Protein AF-A0A925MHR2-F1 (afdb_monomer_lite)

Sequence (71 aa):
MTNDATQPGRQALADHFRARIDAILGDFRQAVVDDGEVTAGDSLPRVQLEDHLPGWLATFADVLAAAPGDA

Structure (mmCIF, N/CA/C/O backbone):
data_AF-A0A925MHR2-F1
#
_entry.id   AF-A0A925MHR2-F1
#
loop_
_atom_site.group_PDB
_atom_site.id
_atom_site.type_symbol
_atom_site.label_atom_id
_atom_site.label_alt_id
_atom_site.label_comp_id
_atom_site.label_asym_id
_atom_site.label_entity_id
_atom_site.label_seq_id
_atom_site.pdbx_PDB_ins_code
_atom_site.Cartn_x
_atom_site.Cartn_y
_atom_site.Cartn_z
_atom_site.occupancy
_atom_site.B_iso_or_equiv
_atom_site.auth_seq_id
_atom_site.auth_comp_id
_atom_site.auth_asym_id
_atom_site.auth_atom_id
_atom_site.pdbx_PDB_model_num
ATOM 1 N N . MET A 1 1 ? 28.124 2.937 -14.623 1.00 46.62 1 MET A N 1
ATOM 2 C CA . MET A 1 1 ? 27.367 2.860 -15.889 1.00 46.62 1 MET A CA 1
ATOM 3 C C . MET A 1 1 ? 26.522 1.589 -15.836 1.00 46.62 1 MET A C 1
ATOM 5 O O . MET A 1 1 ? 26.954 0.575 -16.358 1.00 46.62 1 MET A O 1
ATOM 9 N N . THR A 1 2 ? 25.402 1.600 -15.091 1.00 51.62 2 THR A N 1
ATOM 10 C CA . THR A 1 2 ? 24.574 0.382 -14.885 1.00 51.62 2 THR A CA 1
ATOM 11 C C . THR A 1 2 ? 23.151 0.619 -14.344 1.00 51.62 2 THR 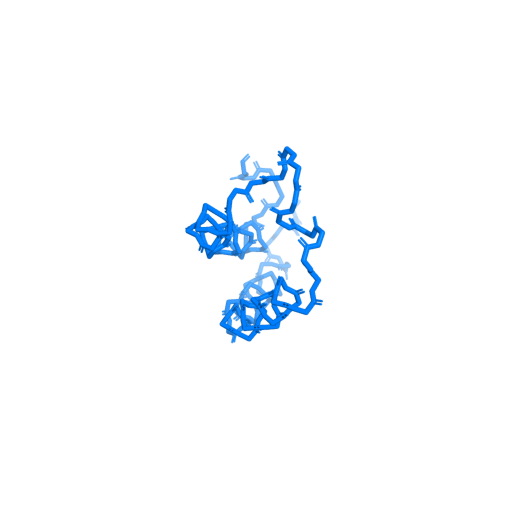A C 1
ATOM 13 O O . THR A 1 2 ? 22.471 -0.349 -14.018 1.00 51.62 2 THR A O 1
ATOM 16 N N . ASN A 1 3 ? 22.664 1.863 -14.235 1.00 57.41 3 ASN A N 1
ATOM 17 C CA . ASN A 1 3 ? 21.347 2.122 -13.619 1.00 57.41 3 ASN A CA 1
ATOM 18 C C . ASN A 1 3 ? 20.156 1.948 -14.591 1.00 57.41 3 ASN A C 1
ATOM 20 O O . ASN A 1 3 ? 19.019 1.769 -14.159 1.00 57.41 3 ASN A O 1
ATOM 24 N N . ASP A 1 4 ? 20.439 1.948 -15.897 1.00 60.75 4 ASP A N 1
ATOM 25 C CA . ASP A 1 4 ? 19.456 1.945 -16.991 1.00 60.75 4 ASP A CA 1
ATOM 26 C C . ASP A 1 4 ? 18.866 0.544 -17.256 1.00 60.75 4 ASP A C 1
ATOM 28 O O . ASP A 1 4 ? 17.661 0.367 -17.387 1.00 60.75 4 ASP A O 1
ATOM 32 N N . ALA A 1 5 ? 19.698 -0.506 -17.209 1.00 64.88 5 ALA A N 1
ATOM 33 C CA . ALA A 1 5 ? 19.278 -1.877 -17.532 1.00 64.88 5 ALA A CA 1
ATOM 34 C C . ALA A 1 5 ? 18.237 -2.466 -16.558 1.00 64.88 5 ALA A C 1
ATOM 36 O O . ALA A 1 5 ? 17.521 -3.402 -16.904 1.00 64.88 5 ALA A O 1
ATOM 37 N N . THR A 1 6 ? 18.146 -1.932 -15.337 1.00 77.31 6 THR A N 1
ATOM 38 C CA . THR A 1 6 ? 17.170 -2.356 -14.317 1.00 77.31 6 THR A CA 1
ATOM 39 C C . THR A 1 6 ? 15.898 -1.505 -14.314 1.00 77.31 6 THR A C 1
ATOM 41 O O . THR A 1 6 ? 14.917 -1.883 -13.671 1.00 77.31 6 THR A O 1
ATOM 44 N N . GLN A 1 7 ? 15.873 -0.397 -15.060 1.00 82.31 7 GLN A N 1
ATOM 45 C CA . GLN A 1 7 ? 14.730 0.513 -15.149 1.00 82.31 7 GLN A CA 1
ATOM 46 C C . GLN A 1 7 ? 13.451 -0.158 -15.681 1.00 82.31 7 GLN A C 1
ATOM 48 O O . GLN A 1 7 ? 12.403 0.041 -15.065 1.00 82.31 7 GLN A O 1
ATOM 53 N N . PRO A 1 8 ? 13.491 -1.018 -16.723 1.00 85.94 8 PRO A N 1
ATOM 54 C CA . PRO A 1 8 ? 12.287 -1.712 -17.185 1.00 85.94 8 PRO A CA 1
ATOM 55 C C . PRO A 1 8 ? 11.687 -2.630 -16.112 1.00 85.94 8 PRO A C 1
ATOM 57 O O . PRO A 1 8 ? 10.470 -2.713 -15.972 1.00 85.94 8 PRO A O 1
ATOM 60 N N . GLY A 1 9 ? 12.537 -3.294 -15.319 1.00 89.12 9 GLY A N 1
ATOM 61 C CA . GLY A 1 9 ? 12.099 -4.163 -14.224 1.00 89.12 9 GLY A CA 1
ATOM 62 C C . GLY A 1 9 ? 11.475 -3.384 -13.064 1.00 89.12 9 GLY A C 1
ATOM 63 O O . GLY A 1 9 ? 10.453 -3.803 -12.527 1.00 89.12 9 GLY A O 1
ATOM 64 N N . ARG A 1 10 ? 12.048 -2.225 -12.718 1.00 90.00 10 ARG A N 1
ATOM 65 C CA . ARG A 1 10 ? 11.499 -1.302 -11.712 1.00 90.00 10 ARG A CA 1
ATOM 66 C C . ARG A 1 10 ? 10.135 -0.753 -12.115 1.00 90.00 10 ARG A C 1
ATOM 68 O O . ARG A 1 10 ? 9.207 -0.793 -11.314 1.00 90.00 10 ARG A O 1
ATOM 75 N N . GLN A 1 11 ? 9.994 -0.327 -13.369 1.00 93.06 11 GLN A N 1
ATOM 76 C CA . GLN A 1 11 ? 8.713 0.141 -13.890 1.00 93.06 11 GLN A CA 1
ATOM 77 C C . GLN A 1 11 ? 7.659 -0.973 -13.860 1.00 93.06 11 GLN A C 1
ATOM 79 O O . GLN A 1 11 ? 6.564 -0.761 -13.351 1.00 93.06 11 GLN A O 1
ATOM 84 N N . ALA A 1 12 ? 8.008 -2.183 -14.310 1.00 94.06 12 ALA A N 1
ATOM 85 C CA . ALA A 1 12 ? 7.092 -3.322 -14.275 1.00 94.06 12 ALA A CA 1
ATOM 86 C C . ALA A 1 12 ? 6.660 -3.687 -12.843 1.00 94.06 12 ALA A C 1
ATOM 88 O O . ALA A 1 12 ? 5.499 -4.026 -12.611 1.00 94.06 12 ALA A O 1
ATOM 89 N N . LEU A 1 13 ? 7.575 -3.594 -11.874 1.00 93.25 13 LEU A N 1
ATOM 90 C CA . LEU A 1 13 ? 7.265 -3.802 -10.462 1.00 93.25 13 LEU A CA 1
ATOM 91 C C . LEU A 1 13 ? 6.339 -2.707 -9.914 1.00 93.25 13 LEU A C 1
ATOM 93 O O . LEU A 1 13 ? 5.364 -3.028 -9.236 1.00 93.25 13 LEU A O 1
ATOM 97 N N . ALA A 1 14 ? 6.613 -1.438 -10.223 1.00 95.06 14 ALA A N 1
ATOM 98 C CA . ALA A 1 14 ? 5.772 -0.315 -9.826 1.00 95.06 14 ALA A CA 1
ATOM 99 C C . ALA A 1 14 ? 4.355 -0.438 -10.405 1.00 95.06 14 ALA A C 1
ATOM 101 O O . ALA A 1 14 ? 3.380 -0.267 -9.678 1.00 95.06 14 ALA A O 1
ATOM 102 N N . ASP A 1 15 ? 4.225 -0.800 -11.681 1.00 96.50 15 ASP A N 1
ATOM 103 C CA . ASP A 1 15 ? 2.929 -0.981 -12.340 1.00 96.50 15 ASP A CA 1
ATOM 104 C C . ASP A 1 15 ? 2.159 -2.167 -11.748 1.00 96.50 15 ASP A C 1
ATOM 106 O O . ASP A 1 15 ? 0.963 -2.055 -11.466 1.00 96.50 15 ASP A O 1
ATOM 110 N N . HIS A 1 16 ? 2.852 -3.282 -11.482 1.00 95.81 16 HIS A N 1
ATOM 111 C CA . HIS A 1 16 ? 2.261 -4.415 -10.775 1.00 95.81 16 HIS A CA 1
ATOM 112 C C . HIS A 1 16 ? 1.762 -4.008 -9.386 1.00 95.81 16 HIS A C 1
ATOM 114 O O . HIS A 1 16 ? 0.647 -4.361 -9.006 1.00 95.81 16 HIS A O 1
ATOM 120 N N . PHE A 1 17 ? 2.565 -3.250 -8.638 1.00 96.38 17 PHE A N 1
ATOM 121 C CA . PHE A 1 17 ? 2.191 -2.774 -7.313 1.00 96.38 17 PHE A CA 1
ATOM 122 C C . PHE A 1 17 ? 0.985 -1.829 -7.374 1.00 96.38 17 PHE A C 1
ATOM 124 O O . PHE A 1 17 ? 0.020 -2.049 -6.645 1.00 96.38 17 PHE A O 1
ATOM 131 N N . ARG A 1 18 ? 0.976 -0.844 -8.289 1.00 96.81 18 ARG A N 1
ATOM 132 C CA . ARG A 1 18 ? -0.162 0.077 -8.483 1.00 96.81 18 ARG A CA 1
ATOM 133 C C . ARG A 1 18 ? -1.460 -0.670 -8.757 1.00 96.81 18 ARG A C 1
ATOM 135 O O . ARG A 1 18 ? -2.471 -0.374 -8.130 1.00 96.81 18 ARG A O 1
ATOM 142 N N . ALA A 1 19 ? -1.423 -1.683 -9.623 1.00 97.38 19 ALA A N 1
ATOM 143 C CA . ALA A 1 19 ? -2.591 -2.505 -9.939 1.00 97.38 19 ALA A CA 1
ATOM 144 C C . ALA A 1 19 ? -3.133 -3.305 -8.735 1.00 97.38 19 ALA A C 1
ATOM 146 O O . ALA A 1 19 ? -4.250 -3.817 -8.785 1.00 97.38 19 ALA A O 1
ATOM 147 N N . ARG A 1 20 ? -2.348 -3.442 -7.658 1.00 96.75 20 ARG A N 1
ATOM 148 C CA . ARG A 1 20 ? -2.724 -4.154 -6.430 1.00 96.75 20 ARG A CA 1
ATOM 149 C C . ARG A 1 20 ? -3.157 -3.237 -5.289 1.00 96.75 20 ARG A C 1
ATOM 151 O O . ARG A 1 20 ? -3.675 -3.762 -4.306 1.00 96.75 20 ARG A O 1
ATOM 158 N N . ILE A 1 21 ? -2.989 -1.917 -5.403 1.00 95.25 21 ILE A N 1
ATOM 159 C CA . ILE A 1 21 ? -3.272 -0.966 -4.314 1.00 95.25 21 ILE A CA 1
ATOM 160 C C . ILE A 1 21 ? -4.706 -1.113 -3.798 1.00 95.25 21 ILE A C 1
ATOM 162 O O . ILE A 1 21 ? -4.895 -1.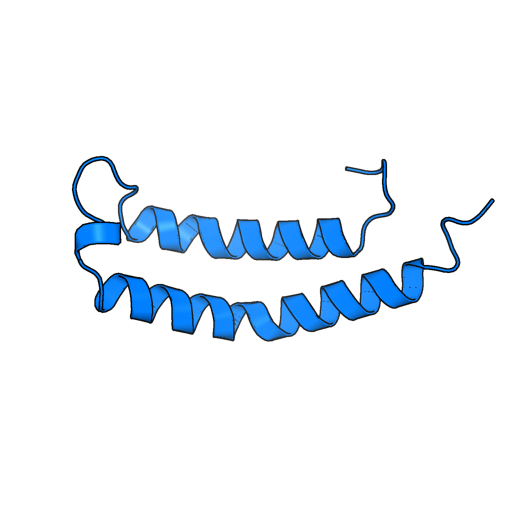231 -2.592 1.00 95.25 21 ILE A O 1
ATOM 166 N N . ASP A 1 22 ? -5.703 -1.195 -4.682 1.00 93.94 22 ASP A N 1
ATOM 167 C CA . ASP A 1 22 ? -7.106 -1.321 -4.261 1.00 93.94 22 ASP A CA 1
ATOM 168 C C . ASP A 1 22 ? -7.373 -2.609 -3.470 1.00 93.94 22 ASP A C 1
ATOM 170 O O . ASP A 1 22 ? -8.112 -2.593 -2.486 1.00 93.94 22 ASP A O 1
ATOM 174 N N . ALA A 1 23 ? -6.736 -3.719 -3.858 1.00 95.94 23 ALA A N 1
ATOM 175 C CA . ALA A 1 23 ? -6.847 -4.987 -3.140 1.00 95.94 23 ALA A CA 1
ATOM 176 C C . ALA A 1 23 ? -6.176 -4.905 -1.760 1.00 95.94 23 ALA A C 1
ATOM 178 O O . ALA A 1 23 ? -6.775 -5.298 -0.765 1.00 95.9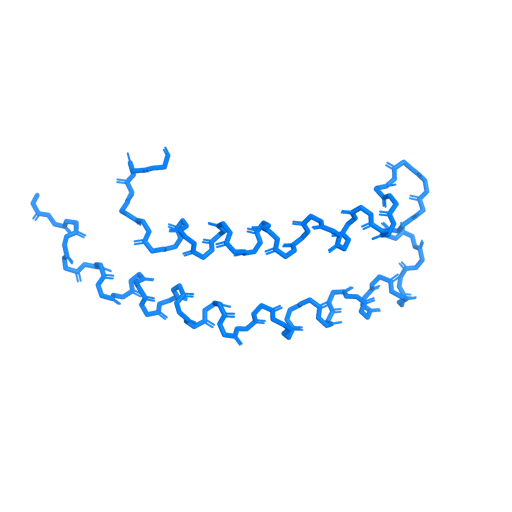4 23 ALA A O 1
ATOM 179 N N . ILE A 1 24 ? -4.977 -4.315 -1.690 1.00 92.94 24 ILE A N 1
ATOM 180 C CA . ILE A 1 24 ? -4.246 -4.093 -0.433 1.00 92.94 24 ILE A CA 1
ATOM 181 C C . ILE A 1 24 ? -5.063 -3.211 0.521 1.00 92.94 24 ILE A C 1
ATOM 183 O O . ILE A 1 24 ? -5.159 -3.511 1.708 1.00 92.94 24 ILE A O 1
ATOM 187 N N . LEU A 1 25 ? -5.678 -2.139 0.010 1.00 91.50 25 LEU A N 1
ATOM 188 C CA . LEU A 1 25 ? -6.546 -1.261 0.797 1.00 91.50 25 LEU A CA 1
ATOM 189 C C . LEU A 1 25 ? -7.795 -1.995 1.298 1.00 91.50 25 LEU A C 1
ATOM 191 O O . LEU A 1 25 ? -8.217 -1.766 2.430 1.00 91.50 25 LEU A O 1
ATOM 195 N N . GLY A 1 26 ? -8.383 -2.868 0.477 1.00 91.81 26 GLY A N 1
ATOM 196 C CA . GLY A 1 26 ? -9.503 -3.719 0.875 1.00 91.81 26 GLY A CA 1
ATOM 197 C C . GLY A 1 26 ? -9.139 -4.648 2.033 1.00 91.81 26 GLY A C 1
ATOM 198 O O . GLY A 1 26 ? -9.801 -4.614 3.072 1.00 91.81 26 GLY A O 1
ATOM 199 N N . ASP A 1 27 ? -8.051 -5.405 1.884 1.00 91.94 27 ASP A N 1
ATOM 200 C CA . ASP A 1 27 ? -7.560 -6.338 2.905 1.00 91.94 27 ASP A CA 1
ATOM 201 C C . ASP A 1 27 ? -7.192 -5.606 4.204 1.00 91.94 27 ASP A C 1
ATOM 203 O O . ASP A 1 27 ? -7.519 -6.057 5.302 1.00 91.94 27 ASP A O 1
ATOM 207 N N . PHE A 1 28 ? -6.568 -4.432 4.090 1.00 87.19 28 PHE A N 1
ATOM 208 C CA . PHE A 1 28 ? -6.213 -3.604 5.236 1.00 87.19 28 PHE A CA 1
ATOM 209 C C . PHE A 1 28 ? -7.439 -3.096 6.000 1.00 87.19 28 PHE A C 1
ATOM 211 O O . PHE A 1 28 ? -7.494 -3.203 7.225 1.00 87.19 28 PHE A O 1
ATOM 218 N N . ARG A 1 29 ? -8.445 -2.569 5.291 1.00 87.12 29 ARG A N 1
ATOM 219 C CA . ARG A 1 29 ? -9.700 -2.119 5.914 1.00 87.12 29 ARG A CA 1
ATOM 220 C C . ARG A 1 29 ? -10.395 -3.267 6.633 1.00 87.12 29 ARG A C 1
ATOM 222 O O . ARG A 1 29 ? -10.895 -3.066 7.735 1.00 87.12 29 ARG A O 1
ATOM 229 N N . GLN A 1 30 ? -10.394 -4.460 6.039 1.00 88.44 30 GLN A N 1
ATOM 230 C CA . GLN A 1 30 ? -10.958 -5.643 6.677 1.00 88.44 30 GLN A CA 1
ATOM 231 C C . GLN A 1 30 ? -10.189 -6.009 7.952 1.00 88.44 30 GLN A C 1
ATOM 233 O O . GLN A 1 30 ? -10.808 -6.182 8.995 1.00 88.44 30 GLN A O 1
ATOM 238 N N . ALA A 1 31 ? -8.854 -6.007 7.914 1.00 85.75 31 ALA A N 1
ATOM 239 C CA . ALA A 1 31 ? -8.031 -6.259 9.096 1.00 85.75 31 ALA A CA 1
ATOM 240 C C . ALA A 1 31 ? -8.287 -5.242 10.226 1.00 85.75 31 ALA A C 1
ATOM 242 O O . ALA A 1 31 ? -8.358 -5.621 11.388 1.00 85.75 31 ALA A O 1
ATOM 243 N N . VAL A 1 32 ? -8.492 -3.962 9.895 1.00 82.19 32 VAL A N 1
ATOM 244 C CA . VAL A 1 32 ? -8.846 -2.902 10.861 1.00 82.19 32 VAL A CA 1
ATOM 245 C C . VAL A 1 32 ? -10.260 -3.075 11.438 1.00 82.19 32 VAL A C 1
ATOM 247 O O . VAL A 1 32 ? -10.548 -2.630 12.551 1.00 82.19 32 VAL A O 1
ATOM 250 N N . VAL A 1 33 ? -11.181 -3.669 10.678 1.00 84.06 33 VAL A N 1
ATOM 251 C CA . VAL A 1 33 ? -12.519 -4.031 11.171 1.00 84.06 33 VAL A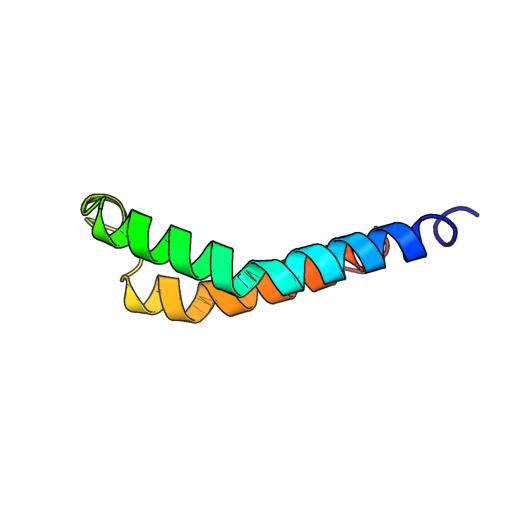 CA 1
ATOM 252 C C . VAL A 1 33 ? -12.440 -5.234 12.108 1.00 84.06 33 VAL A C 1
ATOM 254 O O . VAL A 1 33 ? -13.105 -5.224 13.144 1.00 84.06 33 VAL A O 1
ATOM 257 N N . ASP A 1 34 ? -11.630 -6.230 11.752 1.00 86.00 34 ASP A N 1
ATOM 258 C CA . ASP A 1 34 ? -11.479 -7.481 12.495 1.00 86.00 34 ASP A CA 1
ATOM 259 C C . ASP A 1 34 ? -10.665 -7.298 13.789 1.00 86.00 34 ASP A C 1
ATOM 261 O O . ASP A 1 34 ? -10.938 -7.968 14.787 1.00 86.00 34 ASP A O 1
ATOM 265 N N . ASP A 1 35 ? -9.707 -6.365 13.799 1.00 81.31 35 ASP A N 1
ATOM 266 C CA . ASP A 1 35 ? -8.868 -6.033 14.950 1.00 81.31 35 ASP A CA 1
ATOM 267 C C . ASP A 1 35 ? -9.166 -4.621 15.484 1.00 81.31 35 ASP A C 1
ATOM 269 O O . ASP A 1 35 ? -8.651 -3.602 15.016 1.00 81.31 35 ASP A O 1
ATOM 273 N N . GLY A 1 36 ? -10.006 -4.568 16.519 1.00 68.19 36 GLY A N 1
ATOM 274 C CA . GLY A 1 36 ? -10.370 -3.325 17.195 1.00 68.19 36 GLY A CA 1
ATOM 275 C C . GLY A 1 36 ? -9.213 -2.641 17.934 1.00 68.19 36 GLY A C 1
ATOM 276 O O . GLY A 1 36 ? -9.320 -1.442 18.205 1.00 68.19 36 GLY A O 1
ATOM 277 N N . GLU A 1 37 ? -8.114 -3.347 18.232 1.00 75.69 37 GLU A N 1
ATOM 278 C CA . GLU A 1 37 ? -6.956 -2.765 18.923 1.00 75.69 37 GLU A CA 1
ATOM 279 C C . GLU A 1 37 ? -6.092 -1.907 17.991 1.00 75.69 37 GLU A C 1
ATOM 281 O O . GLU A 1 37 ? -5.511 -0.919 18.440 1.00 75.69 37 GLU A O 1
ATOM 286 N N . VAL A 1 38 ? -6.094 -2.191 16.682 1.00 68.69 38 VAL A N 1
ATOM 287 C CA . VAL A 1 38 ? -5.362 -1.413 15.656 1.00 68.69 38 VAL A CA 1
ATOM 288 C C . VAL A 1 38 ? -5.801 0.055 15.610 1.00 68.69 38 VAL A C 1
ATOM 290 O O . VAL A 1 38 ? -5.036 0.931 15.209 1.00 68.69 38 VAL A O 1
ATOM 293 N N . THR A 1 39 ? -7.027 0.344 16.047 1.00 66.06 39 THR A N 1
ATOM 294 C CA . THR A 1 39 ? -7.559 1.714 16.152 1.00 66.06 39 THR A CA 1
ATOM 295 C C . THR A 1 39 ? -7.822 2.155 17.592 1.00 66.06 39 THR A C 1
ATOM 297 O O . THR A 1 39 ? -8.445 3.195 17.803 1.00 66.06 39 THR A O 1
ATOM 300 N N . ALA A 1 40 ? -7.375 1.382 18.585 1.00 64.88 40 ALA A N 1
ATOM 301 C CA . ALA A 1 40 ? -7.518 1.719 19.998 1.00 64.88 40 ALA A CA 1
ATOM 302 C C . ALA A 1 40 ? -6.310 2.517 20.526 1.00 64.88 40 ALA A C 1
ATOM 304 O O . ALA A 1 40 ? -5.200 2.447 19.993 1.00 64.88 40 ALA A O 1
ATOM 305 N N . GLY A 1 41 ? -6.528 3.260 21.617 1.00 69.94 41 GLY A N 1
ATOM 306 C CA . GLY A 1 41 ? -5.476 3.992 22.331 1.00 69.94 41 GLY A CA 1
ATOM 307 C C . GLY A 1 41 ? -4.969 5.226 21.580 1.00 69.94 41 GLY A C 1
ATOM 308 O O . GLY A 1 41 ? -5.761 5.990 21.036 1.00 69.94 41 GLY A O 1
ATOM 309 N N . ASP A 1 42 ? -3.648 5.410 21.561 1.00 65.38 42 ASP A N 1
ATOM 310 C CA . ASP A 1 42 ? -2.965 6.517 20.868 1.00 65.38 42 ASP A CA 1
ATOM 311 C C . ASP A 1 42 ? -2.780 6.270 19.354 1.00 65.38 42 ASP A C 1
ATOM 313 O O . ASP A 1 42 ? -2.068 7.009 18.670 1.00 65.38 42 ASP A O 1
ATOM 317 N N . SER A 1 43 ? -3.394 5.212 18.818 1.00 67.94 43 SER A N 1
ATOM 318 C CA . SER A 1 43 ? -3.357 4.888 17.392 1.00 67.94 43 SER A CA 1
ATOM 319 C C . SER A 1 43 ? -4.096 5.945 16.567 1.00 67.94 43 SER A C 1
ATOM 321 O O . SER A 1 43 ? -5.057 6.567 17.026 1.00 67.94 43 SER A O 1
ATOM 323 N N . LEU A 1 44 ? -3.662 6.151 15.318 1.00 66.19 44 LEU A N 1
ATOM 324 C CA . LEU A 1 44 ? -4.330 7.081 14.404 1.00 66.19 44 LEU A CA 1
ATOM 325 C C . LEU A 1 44 ? -5.823 6.724 14.272 1.00 66.19 44 LEU A C 1
ATOM 327 O O . LEU A 1 44 ? -6.156 5.547 14.102 1.00 66.19 44 LEU A O 1
ATOM 331 N N . PRO A 1 45 ? -6.731 7.720 14.284 1.00 76.12 45 PRO A N 1
ATOM 332 C CA . PRO A 1 45 ? -8.136 7.477 13.996 1.00 76.12 45 PRO A CA 1
ATOM 333 C C . PRO A 1 45 ? -8.285 6.762 12.652 1.00 76.12 45 PRO A C 1
ATOM 335 O O . PRO A 1 45 ? -7.626 7.141 11.684 1.00 76.12 45 PRO A O 1
ATOM 338 N N . ARG A 1 46 ? -9.196 5.784 12.569 1.00 72.38 46 ARG A N 1
ATOM 339 C CA . ARG A 1 46 ? -9.464 4.995 11.349 1.00 72.38 46 ARG A CA 1
ATOM 340 C C . ARG A 1 46 ? -9.575 5.857 10.087 1.00 72.38 46 ARG A C 1
ATOM 342 O O . ARG A 1 46 ? -9.001 5.518 9.062 1.00 72.38 46 ARG A O 1
ATOM 349 N N . VAL A 1 47 ? -10.254 7.000 10.190 1.00 77.06 47 VAL A N 1
ATOM 350 C CA . VAL A 1 47 ? -10.413 7.950 9.079 1.00 77.06 47 VAL A CA 1
ATOM 351 C C . VAL A 1 47 ? -9.077 8.513 8.582 1.00 77.06 47 VAL A C 1
ATOM 353 O O . VAL A 1 47 ? -8.852 8.572 7.384 1.00 77.06 47 VAL A O 1
ATOM 356 N N . GLN A 1 48 ? -8.143 8.843 9.479 1.00 75.88 48 GLN A N 1
ATOM 357 C CA . GLN A 1 48 ? -6.829 9.360 9.081 1.00 75.88 48 GLN A CA 1
ATOM 358 C C . GLN A 1 48 ? -5.949 8.274 8.463 1.00 75.88 48 GLN A C 1
ATOM 360 O O . GLN A 1 48 ? -5.187 8.532 7.534 1.00 75.88 48 GLN A O 1
ATOM 365 N N . LEU A 1 49 ? -6.068 7.047 8.965 1.00 74.88 49 LEU A N 1
ATOM 366 C CA . LEU A 1 49 ? -5.392 5.882 8.408 1.0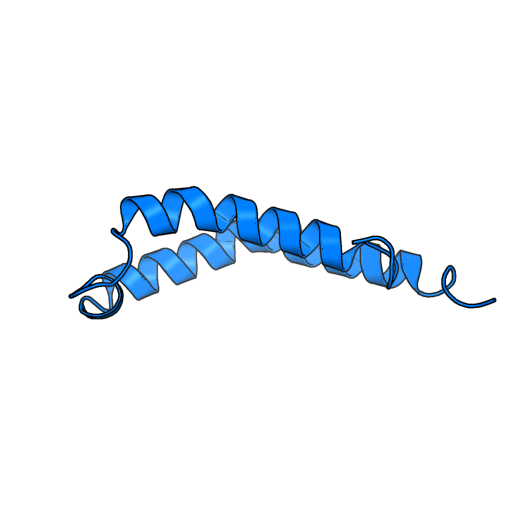0 74.88 49 LEU A CA 1
ATOM 367 C C . LEU A 1 49 ? -5.858 5.622 6.963 1.00 74.88 49 LEU A C 1
ATOM 369 O O . LEU A 1 49 ? -5.039 5.412 6.073 1.00 74.88 49 LEU A O 1
ATOM 373 N N . GLU A 1 50 ? -7.168 5.695 6.722 1.00 78.62 50 GLU A N 1
ATOM 374 C CA . GLU A 1 50 ? -7.771 5.501 5.400 1.00 78.62 50 GLU A CA 1
ATOM 375 C C . GLU A 1 50 ? -7.510 6.660 4.429 1.00 78.62 50 GLU A C 1
ATOM 377 O O . GLU A 1 50 ? -7.361 6.405 3.233 1.00 78.62 50 GLU A O 1
ATOM 382 N N . ASP A 1 51 ? -7.409 7.899 4.918 1.00 84.25 51 ASP A N 1
ATOM 383 C CA . ASP A 1 51 ? -7.145 9.079 4.085 1.00 84.25 51 ASP A CA 1
ATOM 384 C C . ASP A 1 51 ? -5.691 9.129 3.585 1.00 84.25 51 ASP A C 1
ATOM 386 O O . ASP A 1 51 ? -5.428 9.542 2.452 1.00 84.25 51 ASP A O 1
ATOM 390 N N . HIS A 1 52 ? -4.725 8.700 4.406 1.00 84.12 52 HIS A N 1
ATOM 391 C CA . HIS A 1 52 ? -3.300 8.814 4.074 1.00 84.12 52 HIS A CA 1
ATOM 392 C C . HIS A 1 52 ? -2.717 7.581 3.379 1.00 84.12 52 HIS A C 1
ATOM 394 O O . HIS A 1 52 ? -1.836 7.720 2.524 1.00 84.12 52 HIS A O 1
ATOM 400 N N . LEU A 1 53 ? -3.211 6.382 3.698 1.00 88.31 53 LEU A N 1
ATOM 401 C CA . LEU A 1 53 ? -2.656 5.135 3.175 1.00 88.31 53 LEU A CA 1
ATOM 402 C C . LEU A 1 53 ? -2.667 5.037 1.634 1.00 88.31 53 LEU A C 1
ATOM 404 O O . LEU A 1 53 ? -1.647 4.622 1.081 1.00 88.31 53 LEU A O 1
ATOM 408 N N . PRO A 1 54 ? -3.722 5.459 0.903 1.00 91.19 54 PRO A N 1
ATOM 409 C CA . PRO A 1 54 ? -3.706 5.443 -0.560 1.00 91.19 54 PRO A CA 1
ATOM 410 C C . PRO A 1 54 ? -2.564 6.283 -1.141 1.00 91.19 54 PRO A C 1
ATOM 412 O O . PRO A 1 54 ? -1.881 5.849 -2.069 1.00 91.19 54 PRO A O 1
ATOM 415 N N . GLY A 1 55 ? -2.319 7.462 -0.558 1.00 91.31 55 GLY A N 1
ATOM 416 C CA . GLY A 1 55 ? -1.229 8.346 -0.962 1.00 91.31 55 GLY A CA 1
ATOM 417 C C . GLY A 1 55 ? 0.140 7.718 -0.717 1.00 91.31 55 GLY A C 1
ATOM 418 O O . GLY A 1 55 ? 0.990 7.739 -1.601 1.00 91.31 55 GLY A O 1
ATOM 419 N N . TRP A 1 56 ? 0.340 7.086 0.442 1.00 92.75 56 TRP A N 1
ATOM 420 C CA . TRP A 1 56 ? 1.598 6.404 0.763 1.00 92.75 56 TRP A CA 1
ATOM 421 C C . TRP A 1 56 ? 1.889 5.232 -0.171 1.00 92.75 56 TRP A C 1
ATOM 423 O O . TRP A 1 56 ? 3.023 5.077 -0.619 1.00 92.75 56 TRP A O 1
ATOM 433 N N . LEU A 1 57 ? 0.875 4.428 -0.499 1.00 94.56 57 LEU A N 1
ATOM 434 C CA . LEU A 1 57 ? 1.024 3.317 -1.438 1.00 94.56 57 LEU A CA 1
ATOM 435 C C . LEU A 1 57 ? 1.347 3.827 -2.852 1.00 94.56 57 LEU A C 1
ATOM 437 O O . LEU A 1 57 ? 2.215 3.268 -3.522 1.00 94.56 57 LEU A O 1
ATOM 441 N N . ALA A 1 58 ? 0.717 4.920 -3.291 1.00 94.00 58 ALA A N 1
ATOM 442 C CA . ALA A 1 58 ? 1.050 5.551 -4.565 1.00 94.00 58 ALA A CA 1
ATOM 443 C C . ALA A 1 58 ? 2.504 6.055 -4.587 1.00 94.00 58 ALA A C 1
ATOM 445 O O . ALA A 1 58 ? 3.257 5.700 -5.494 1.00 94.00 58 ALA A O 1
ATOM 446 N N . THR A 1 59 ? 2.932 6.780 -3.549 1.00 94.38 59 THR A N 1
ATOM 447 C CA . THR A 1 59 ? 4.319 7.252 -3.415 1.00 94.38 59 THR A CA 1
ATOM 448 C C . THR A 1 59 ? 5.313 6.095 -3.369 1.00 94.38 59 THR A C 1
ATOM 450 O O . THR A 1 59 ? 6.379 6.170 -3.973 1.00 94.38 59 THR A O 1
ATOM 453 N N . PHE A 1 60 ? 4.975 4.991 -2.703 1.00 93.19 60 PHE A N 1
ATOM 454 C CA . PHE A 1 60 ? 5.828 3.808 -2.697 1.00 93.19 60 PHE A CA 1
ATOM 455 C C . PHE A 1 60 ? 6.000 3.226 -4.106 1.00 93.19 60 PHE A C 1
ATOM 457 O O . PHE A 1 60 ? 7.113 2.866 -4.484 1.00 93.19 60 PHE A O 1
ATOM 464 N N . ALA A 1 61 ? 4.943 3.202 -4.922 1.00 93.94 61 ALA A N 1
ATOM 465 C CA . ALA A 1 61 ? 5.053 2.803 -6.323 1.00 93.94 61 ALA A CA 1
ATOM 466 C C . ALA A 1 61 ? 5.970 3.734 -7.133 1.00 93.94 61 ALA A C 1
ATOM 468 O O . ALA A 1 61 ? 6.733 3.264 -7.979 1.00 93.94 61 ALA A O 1
ATOM 469 N N . ASP A 1 62 ? 5.925 5.039 -6.862 1.00 92.88 62 ASP A N 1
ATOM 470 C CA . ASP A 1 62 ? 6.818 6.014 -7.495 1.00 92.88 62 ASP A CA 1
ATOM 471 C C . ASP A 1 62 ? 8.283 5.753 -7.109 1.00 92.88 62 ASP A C 1
ATOM 473 O O . ASP A 1 62 ? 9.157 5.721 -7.976 1.00 92.88 62 ASP A O 1
ATOM 477 N N . VAL A 1 63 ? 8.544 5.451 -5.832 1.00 92.12 63 VAL A N 1
ATOM 478 C CA . VAL A 1 63 ? 9.877 5.063 -5.337 1.00 92.12 63 VAL A CA 1
ATOM 479 C C . VAL A 1 63 ? 10.361 3.758 -5.976 1.00 92.12 63 VAL A C 1
ATOM 481 O O . VAL A 1 63 ? 11.537 3.645 -6.315 1.00 92.12 63 VAL A O 1
ATOM 484 N N . LEU A 1 64 ? 9.474 2.779 -6.190 1.00 90.50 64 LEU A N 1
ATOM 485 C CA . LEU A 1 64 ? 9.821 1.533 -6.883 1.00 90.50 64 LEU A CA 1
ATOM 486 C C . LEU A 1 64 ? 10.236 1.773 -8.339 1.00 90.50 64 LEU A C 1
ATOM 488 O O . LEU A 1 64 ? 11.099 1.053 -8.842 1.00 90.50 64 LEU A O 1
ATOM 492 N N . ALA A 1 65 ? 9.641 2.766 -9.005 1.00 90.31 65 ALA A N 1
ATOM 493 C CA . ALA A 1 65 ? 9.995 3.151 -10.368 1.00 90.31 65 ALA A CA 1
ATOM 494 C C . ALA A 1 65 ? 11.297 3.974 -10.431 1.00 90.31 65 ALA A C 1
ATOM 496 O O . ALA A 1 65 ? 12.044 3.874 -11.412 1.00 90.31 65 ALA A O 1
ATOM 497 N N . ALA A 1 66 ? 11.587 4.760 -9.390 1.00 86.94 66 ALA A N 1
ATOM 498 C CA . ALA A 1 66 ? 12.739 5.651 -9.330 1.00 86.94 66 ALA A CA 1
ATOM 499 C C . ALA A 1 66 ? 14.084 4.904 -9.360 1.00 86.94 66 ALA A C 1
ATOM 501 O O . ALA A 1 66 ? 14.230 3.760 -8.921 1.00 86.94 66 ALA A O 1
ATOM 502 N N . ALA A 1 67 ? 15.108 5.566 -9.899 1.00 70.56 67 ALA A N 1
ATOM 503 C CA . ALA A 1 67 ? 16.477 5.089 -9.784 1.00 70.56 67 ALA A CA 1
ATOM 504 C C . ALA A 1 67 ? 16.991 5.319 -8.345 1.00 70.56 67 ALA A C 1
ATOM 506 O O . ALA A 1 67 ? 16.632 6.312 -7.713 1.00 70.56 67 ALA A O 1
ATOM 507 N N . PRO A 1 68 ? 17.850 4.440 -7.798 1.00 64.31 68 PRO A N 1
ATOM 508 C CA . PRO A 1 68 ? 18.475 4.687 -6.504 1.00 64.31 68 PRO A CA 1
ATOM 509 C C . PRO A 1 68 ? 19.260 6.009 -6.531 1.00 64.31 68 PRO A C 1
ATOM 511 O O . PRO A 1 68 ? 20.166 6.162 -7.352 1.00 64.31 68 PRO A O 1
ATOM 514 N N . GLY A 1 69 ? 18.912 6.929 -5.623 1.00 61.81 69 GLY A N 1
ATOM 515 C CA . GLY A 1 69 ? 19.522 8.260 -5.488 1.00 61.81 69 GLY A CA 1
ATOM 516 C C . GLY A 1 69 ? 18.707 9.436 -6.046 1.00 61.81 69 GLY A C 1
ATOM 517 O O . GLY A 1 69 ? 19.169 10.564 -5.917 1.00 61.81 69 GLY A O 1
ATOM 518 N N . ASP A 1 70 ? 17.527 9.187 -6.626 1.00 57.75 70 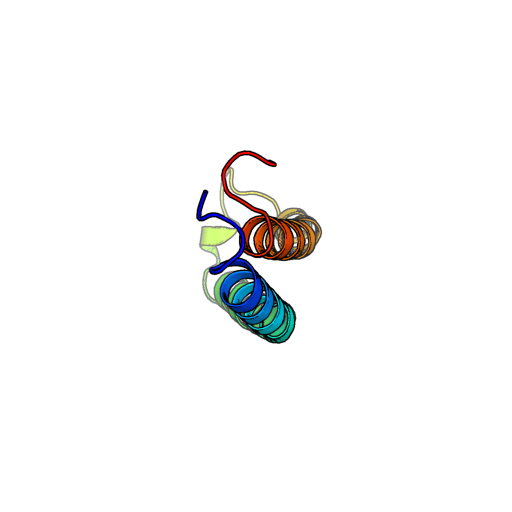ASP A N 1
ATOM 519 C CA . ASP A 1 70 ? 16.617 10.208 -7.192 1.00 57.75 70 ASP A CA 1
ATOM 520 C C . ASP A 1 70 ? 15.421 10.562 -6.273 1.00 57.75 70 ASP A C 1
ATOM 522 O O . ASP A 1 70 ? 14.489 11.237 -6.707 1.00 57.75 70 ASP A O 1
ATOM 526 N N . ALA A 1 71 ? 15.422 10.083 -5.022 1.00 52.81 71 ALA A N 1
ATOM 527 C CA . ALA A 1 71 ? 14.362 10.324 -4.033 1.00 52.81 71 ALA A CA 1
ATOM 528 C C . ALA A 1 71 ? 14.722 11.447 -3.051 1.00 52.81 71 ALA A C 1
ATOM 530 O O . ALA A 1 71 ? 15.893 11.476 -2.601 1.00 52.81 71 ALA A O 1
#

Foldseek 3Di:
DPQPVCLVVLLVVLVVLLVCLVVVLVVVVVVCVVDVVCCDDPHDHPVVCSVCSSVVSNVVSVVSNDGPPPD

Secondary structure (DSSP, 8-state):
--SSTTHHHHHHHHHHHHTTHHHHHHHHHHHHHH-GGGGSTTSPPHHHHHHHHHHHHHHHHHHHHSPTT--

pLDDT: mean 82.06, std 13.21, range [46.62, 97.38]

Radius of gyration: 15.8 Å; chains: 1; bounding box: 40×18×40 Å